Protein AF-A0A7Y2E976-F1 (afdb_monomer_lite)

Structure (mmCIF, N/CA/C/O backbone):
data_AF-A0A7Y2E976-F1
#
_entry.id   AF-A0A7Y2E976-F1
#
loop_
_atom_site.group_PDB
_atom_site.id
_atom_site.type_symbol
_atom_site.label_atom_id
_atom_site.label_alt_id
_atom_site.label_comp_id
_atom_site.label_asym_id
_atom_site.label_entity_id
_atom_site.label_seq_id
_atom_site.pdbx_PDB_ins_code
_atom_site.Cartn_x
_atom_site.Cartn_y
_atom_site.Cartn_z
_atom_site.occupancy
_atom_site.B_iso_or_equiv
_atom_site.auth_seq_id
_atom_site.auth_comp_id
_atom_site.auth_asym_id
_atom_site.auth_atom_id
_atom_site.pdbx_PDB_model_num
ATOM 1 N N . MET A 1 1 ? 8.649 25.632 7.403 1.00 41.38 1 MET A N 1
ATOM 2 C CA . MET A 1 1 ? 8.606 24.378 6.622 1.00 41.38 1 MET A CA 1
ATOM 3 C C . MET A 1 1 ? 7.144 24.118 6.293 1.00 41.38 1 MET A C 1
ATOM 5 O O . MET A 1 1 ? 6.346 24.059 7.217 1.00 41.38 1 MET A O 1
ATOM 9 N N . LYS A 1 2 ? 6.761 24.137 5.011 1.00 51.22 2 LYS A N 1
ATOM 10 C CA . LYS A 1 2 ? 5.361 23.978 4.587 1.00 51.22 2 LYS A CA 1
ATOM 11 C C . LYS A 1 2 ? 5.065 22.481 4.521 1.00 51.22 2 LYS A C 1
ATOM 13 O O . LYS A 1 2 ? 5.788 21.763 3.839 1.00 51.22 2 LYS A O 1
ATOM 18 N N . ILE A 1 3 ? 4.074 22.017 5.272 1.00 59.66 3 ILE A N 1
ATOM 19 C CA . ILE A 1 3 ? 3.648 20.618 5.231 1.00 59.66 3 ILE A CA 1
ATOM 20 C C . ILE A 1 3 ? 2.913 20.407 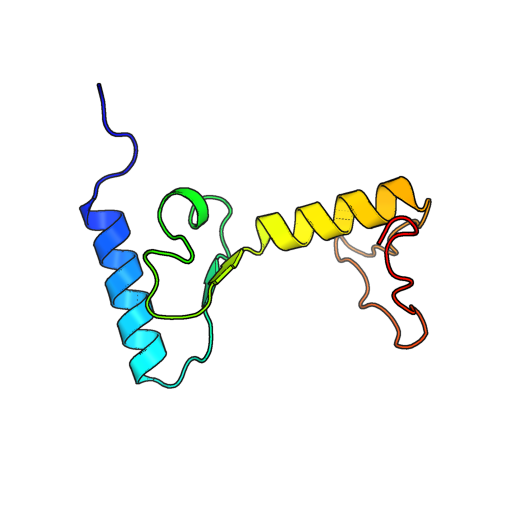3.894 1.00 59.66 3 ILE A C 1
ATOM 22 O O . ILE A 1 3 ? 2.019 21.181 3.565 1.00 59.66 3 ILE A O 1
ATOM 26 N N . ILE A 1 4 ? 3.346 19.425 3.093 1.00 79.25 4 ILE A N 1
ATOM 27 C CA . ILE A 1 4 ? 2.763 19.101 1.772 1.00 79.25 4 ILE A CA 1
ATOM 28 C C . ILE A 1 4 ? 1.540 18.173 1.915 1.00 79.25 4 ILE A C 1
ATOM 30 O O . ILE A 1 4 ? 0.652 18.200 1.068 1.00 79.25 4 ILE A O 1
ATOM 34 N N . PHE A 1 5 ? 1.457 17.408 3.011 1.00 86.69 5 PHE A N 1
ATOM 35 C CA . PHE A 1 5 ? 0.353 16.492 3.310 1.00 86.69 5 PHE A CA 1
ATOM 36 C C . PHE A 1 5 ? -0.370 16.901 4.589 1.00 86.69 5 PHE A C 1
ATOM 38 O O . PHE A 1 5 ? 0.207 16.874 5.674 1.00 86.69 5 PHE A O 1
ATOM 45 N N . GLU A 1 6 ? -1.639 17.270 4.469 1.00 90.69 6 GLU A N 1
ATOM 46 C CA . GLU A 1 6 ? -2.448 17.639 5.625 1.00 90.69 6 GLU A CA 1
ATOM 47 C C . GLU A 1 6 ? -2.689 16.409 6.531 1.00 90.69 6 GLU A C 1
ATOM 49 O O . GLU A 1 6 ? -3.157 15.379 6.033 1.00 90.69 6 GLU A O 1
ATOM 54 N N . PRO A 1 7 ? -2.437 16.481 7.855 1.00 92.38 7 PRO A N 1
ATOM 55 C CA . PRO A 1 7 ? -2.631 15.345 8.765 1.00 92.38 7 PRO A CA 1
ATOM 56 C C . PRO A 1 7 ? -4.062 14.789 8.781 1.00 92.38 7 PRO A C 1
ATOM 58 O O . PRO A 1 7 ? -4.273 13.603 9.044 1.00 92.38 7 PRO A O 1
ATOM 61 N N . SER A 1 8 ? -5.056 15.633 8.488 1.00 94.56 8 SER A N 1
ATOM 62 C CA . SER A 1 8 ? -6.455 15.212 8.383 1.00 94.56 8 SER A CA 1
ATOM 63 C C . SER A 1 8 ? -6.681 14.220 7.237 1.00 94.56 8 SER A C 1
ATOM 65 O O . SER A 1 8 ? -7.488 13.305 7.394 1.00 94.56 8 SER A O 1
ATOM 67 N N . THR A 1 9 ? -5.920 14.320 6.141 1.00 94.88 9 THR A N 1
ATOM 68 C CA . THR A 1 9 ? -5.984 13.372 5.022 1.00 94.88 9 THR A CA 1
ATOM 69 C C . THR A 1 9 ? -5.499 11.993 5.455 1.00 94.88 9 THR A C 1
ATOM 71 O O . THR A 1 9 ? -6.208 11.013 5.248 1.00 94.88 9 THR A O 1
ATOM 74 N N . THR A 1 10 ? -4.344 11.900 6.123 1.00 95.69 10 THR A N 1
ATOM 75 C CA . THR A 1 10 ? -3.847 10.622 6.667 1.00 95.69 10 THR A CA 1
ATOM 76 C C . THR A 1 10 ? -4.865 9.992 7.613 1.00 95.69 10 THR A C 1
ATOM 78 O O . THR A 1 10 ? -5.149 8.801 7.508 1.00 95.69 10 THR A O 1
ATOM 81 N N . LYS A 1 11 ? -5.472 10.797 8.494 1.00 97.00 11 LYS A N 1
ATOM 82 C CA . LYS A 1 11 ? -6.512 10.321 9.413 1.00 97.00 11 LYS A CA 1
ATOM 83 C C . LYS A 1 11 ? -7.739 9.787 8.670 1.00 97.00 11 LYS A C 1
ATOM 85 O O . LYS A 1 11 ? -8.244 8.736 9.041 1.00 97.00 11 LYS A O 1
ATOM 90 N N . MET A 1 12 ? -8.194 10.481 7.626 1.00 97.50 12 MET A N 1
ATOM 91 C CA . MET A 1 12 ? -9.332 10.054 6.807 1.00 97.50 12 MET A CA 1
ATOM 92 C C . MET A 1 12 ? -9.083 8.687 6.157 1.00 97.50 12 MET A C 1
ATOM 94 O O . MET A 1 12 ? -9.953 7.822 6.210 1.00 97.50 12 MET A O 1
ATOM 98 N N . PHE A 1 13 ? -7.891 8.470 5.591 1.00 98.00 13 PHE A N 1
ATOM 99 C CA . PHE A 1 13 ? -7.517 7.162 5.048 1.00 98.00 13 PHE A CA 1
ATOM 100 C C . PHE A 1 13 ? -7.433 6.089 6.142 1.00 98.00 13 PHE A C 1
ATOM 102 O O . PHE A 1 13 ? -7.917 4.985 5.926 1.00 98.00 13 PHE A O 1
ATOM 109 N N . GLY A 1 14 ? -6.890 6.413 7.320 1.00 98.00 14 GLY A N 1
ATOM 110 C CA . GLY A 1 14 ? -6.872 5.500 8.468 1.00 98.00 14 GLY A CA 1
ATOM 111 C C . GLY A 1 14 ? -8.275 5.050 8.886 1.00 98.00 14 GLY A C 1
ATOM 112 O O . GLY A 1 14 ? -8.514 3.855 9.019 1.00 98.00 14 GLY A O 1
ATOM 113 N N . THR A 1 15 ? -9.228 5.983 8.988 1.00 98.44 15 THR A N 1
ATOM 114 C CA . THR A 1 15 ? -10.634 5.658 9.285 1.00 98.44 15 THR A CA 1
ATOM 115 C C .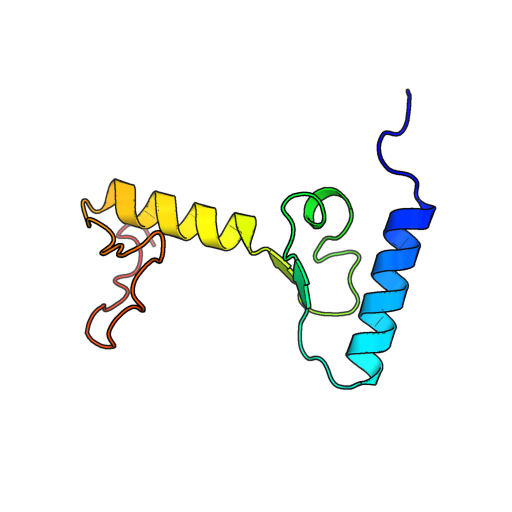 THR A 1 15 ? -11.252 4.760 8.215 1.00 98.44 15 THR A C 1
ATOM 117 O O . THR A 1 15 ? -11.891 3.773 8.555 1.00 98.44 15 THR A O 1
ATOM 120 N N . ALA A 1 16 ? -11.002 5.027 6.931 1.00 98.38 16 ALA A N 1
ATOM 121 C CA . ALA A 1 16 ? -11.496 4.158 5.863 1.00 98.38 16 ALA A CA 1
ATOM 122 C C . ALA A 1 16 ? -10.910 2.732 5.938 1.00 98.38 16 ALA A C 1
ATOM 124 O O . ALA A 1 16 ? -11.601 1.763 5.630 1.00 98.38 16 ALA A O 1
ATOM 125 N N . ILE A 1 17 ? -9.647 2.585 6.352 1.00 98.62 17 ILE A N 1
ATOM 126 C CA . ILE A 1 17 ? -9.011 1.273 6.555 1.00 98.62 17 ILE A CA 1
ATOM 127 C C . ILE A 1 17 ? -9.639 0.544 7.750 1.00 98.62 17 ILE A C 1
ATOM 129 O O . ILE A 1 17 ? -9.903 -0.654 7.650 1.00 98.62 17 ILE A O 1
ATOM 133 N N . ASP A 1 18 ? -9.917 1.249 8.849 1.00 98.69 18 ASP A N 1
ATOM 134 C CA . ASP A 1 18 ? -10.627 0.684 10.003 1.00 98.69 18 ASP A CA 1
ATOM 135 C C . ASP A 1 18 ? -12.034 0.202 9.619 1.00 98.69 18 ASP A C 1
ATOM 137 O O . ASP A 1 18 ? -12.401 -0.927 9.943 1.00 98.69 18 ASP A O 1
ATOM 141 N N . ASP A 1 19 ? -12.777 0.996 8.845 1.00 98.69 19 ASP A N 1
ATOM 142 C CA . ASP A 1 19 ? -14.109 0.623 8.358 1.00 98.69 19 ASP A CA 1
ATOM 143 C C . ASP A 1 19 ? -14.061 -0.629 7.461 1.00 98.69 19 ASP A C 1
ATOM 145 O O . ASP A 1 19 ? -14.968 -1.465 7.497 1.00 98.69 19 ASP A O 1
ATOM 149 N N . LEU A 1 20 ? -13.011 -0.781 6.644 1.00 98.56 20 LEU A N 1
ATOM 150 C CA . LEU A 1 20 ? -12.802 -1.971 5.810 1.00 98.56 20 LEU A CA 1
ATOM 151 C C . LEU A 1 20 ? -12.425 -3.198 6.646 1.00 98.56 20 LEU A C 1
ATOM 153 O O . LEU A 1 20 ? -12.919 -4.295 6.376 1.00 98.56 20 LEU A O 1
ATOM 157 N N . ARG A 1 21 ? -11.584 -3.030 7.673 1.00 98.56 21 ARG A N 1
ATOM 158 C CA . ARG A 1 21 ? -11.256 -4.099 8.629 1.00 98.56 21 ARG A CA 1
ATOM 159 C C . ARG A 1 21 ? -12.515 -4.617 9.305 1.00 98.56 21 ARG A C 1
ATOM 161 O O . ARG A 1 21 ? -12.707 -5.827 9.378 1.00 98.56 21 ARG A O 1
ATOM 168 N N . ASP A 1 22 ? -13.374 -3.716 9.767 1.00 98.62 22 ASP A N 1
ATOM 169 C CA . ASP A 1 22 ? -14.602 -4.077 10.477 1.00 98.62 22 ASP A CA 1
ATOM 170 C C . ASP A 1 22 ? -15.607 -4.803 9.555 1.00 98.62 22 ASP A C 1
ATOM 172 O O . ASP A 1 22 ? -16.445 -5.572 10.023 1.00 98.62 22 ASP A O 1
ATOM 176 N N . GLN A 1 23 ? -15.465 -4.645 8.234 1.00 98.62 23 GLN A N 1
ATOM 177 C CA . GLN A 1 23 ? -16.183 -5.408 7.204 1.00 98.62 23 GLN A CA 1
ATOM 178 C C . GLN A 1 23 ? -15.513 -6.745 6.829 1.00 98.62 23 GLN A C 1
ATOM 180 O O . GLN A 1 23 ? -16.036 -7.475 5.987 1.00 98.62 23 GLN A O 1
ATOM 185 N N . GLY A 1 24 ? -14.381 -7.093 7.447 1.00 98.56 24 GLY A N 1
ATOM 186 C CA . GLY A 1 24 ? -13.674 -8.357 7.235 1.00 98.56 24 GLY A CA 1
ATOM 187 C C . GLY A 1 24 ? -12.547 -8.305 6.203 1.00 98.56 24 GLY A C 1
ATOM 188 O O . GLY A 1 24 ? -12.093 -9.359 5.763 1.00 98.56 24 GLY A O 1
ATOM 189 N N . ALA A 1 25 ? -12.082 -7.118 5.799 1.00 98.56 25 ALA A N 1
ATOM 190 C CA . ALA A 1 25 ? -10.904 -7.018 4.944 1.00 98.56 25 ALA A CA 1
ATOM 191 C C . ALA A 1 25 ? -9.650 -7.522 5.678 1.00 98.56 25 ALA A C 1
ATOM 193 O O . ALA A 1 25 ? -9.367 -7.117 6.802 1.00 98.56 25 ALA A O 1
ATOM 194 N N . GLU A 1 26 ? -8.870 -8.375 5.017 1.00 98.56 26 GLU A N 1
ATOM 195 C CA . GLU A 1 26 ? -7.632 -8.943 5.573 1.00 98.56 26 GLU A CA 1
ATOM 196 C C . GLU A 1 26 ? -6.388 -8.111 5.222 1.00 98.56 26 GLU A C 1
ATOM 198 O O . GLU A 1 26 ? -5.338 -8.246 5.846 1.00 98.56 26 GLU A O 1
ATOM 203 N N . CYS A 1 27 ? -6.491 -7.255 4.203 1.00 98.19 27 CYS A N 1
ATOM 204 C CA . CYS A 1 27 ? -5.450 -6.330 3.767 1.00 98.19 27 CYS A CA 1
ATOM 205 C C . CYS A 1 27 ? -6.057 -5.181 2.950 1.00 98.19 27 CYS A C 1
ATOM 207 O O . CYS A 1 27 ? -7.209 -5.254 2.514 1.00 98.19 27 CYS A O 1
ATOM 209 N N . VAL A 1 28 ? -5.268 -4.135 2.704 1.00 98.19 28 VAL A N 1
ATOM 210 C CA . VAL A 1 28 ? -5.638 -3.018 1.824 1.00 98.19 28 VAL A CA 1
ATOM 211 C C . VAL A 1 28 ? -4.592 -2.809 0.737 1.00 98.19 28 VAL A C 1
ATOM 213 O O . VAL A 1 28 ? -3.389 -2.833 0.991 1.00 98.19 28 VAL A O 1
ATOM 216 N N . ILE A 1 29 ? -5.045 -2.584 -0.495 1.00 98.12 29 ILE A N 1
ATOM 217 C CA . ILE A 1 29 ? -4.165 -2.250 -1.618 1.00 98.12 29 ILE A CA 1
ATOM 218 C C . ILE A 1 29 ? -4.035 -0.730 -1.696 1.00 98.12 29 ILE A C 1
ATOM 220 O O . ILE A 1 29 ? -5.029 -0.022 -1.861 1.00 98.12 29 ILE A O 1
ATOM 224 N N . LEU A 1 30 ? -2.803 -0.220 -1.643 1.00 97.81 30 LEU A N 1
ATOM 225 C CA . LEU A 1 30 ? -2.513 1.184 -1.932 1.00 97.81 30 LEU A CA 1
ATOM 226 C C . LEU A 1 30 ? -2.497 1.339 -3.459 1.00 97.81 30 LEU A C 1
ATOM 228 O O . LEU A 1 30 ? -1.474 1.138 -4.118 1.00 97.81 30 LEU A O 1
ATOM 232 N N . GLY A 1 31 ? -3.686 1.557 -4.023 1.00 96.06 31 GLY A N 1
ATOM 233 C CA . GLY A 1 31 ? -3.946 1.460 -5.465 1.00 96.06 31 GLY A CA 1
ATOM 234 C C . GLY A 1 31 ? -3.565 2.690 -6.292 1.00 96.06 31 GLY A C 1
ATOM 235 O O . GLY A 1 31 ? -3.495 2.591 -7.512 1.00 96.06 31 GLY A O 1
ATOM 236 N N . CYS A 1 32 ? -3.300 3.827 -5.650 1.00 95.25 32 CYS A N 1
ATOM 237 C CA . CYS A 1 32 ? -2.809 5.038 -6.307 1.00 95.25 32 CYS A CA 1
ATOM 238 C C . CYS A 1 32 ? -1.363 5.303 -5.889 1.00 95.25 32 CYS A C 1
ATOM 240 O O . CYS A 1 32 ? -0.980 5.004 -4.757 1.00 95.25 32 CYS A O 1
ATOM 242 N N . THR A 1 33 ? -0.578 5.906 -6.777 1.00 95.25 33 THR A N 1
ATOM 243 C CA . THR A 1 33 ? 0.850 6.196 -6.571 1.00 95.25 33 THR A CA 1
ATOM 244 C C . THR A 1 33 ? 1.127 7.134 -5.393 1.00 95.25 33 THR A C 1
ATOM 246 O O . THR A 1 33 ? 2.215 7.106 -4.826 1.00 95.25 33 THR A O 1
ATOM 249 N N . GLU A 1 34 ? 0.150 7.945 -4.994 1.00 94.94 34 GLU A N 1
ATOM 250 C CA . GLU A 1 34 ? 0.267 8.965 -3.949 1.00 94.94 34 GLU A CA 1
ATOM 251 C C . GLU A 1 34 ? -0.074 8.434 -2.555 1.00 94.94 34 GLU A C 1
ATOM 253 O O . GLU A 1 34 ? 0.412 8.966 -1.560 1.00 94.94 34 GLU A O 1
ATOM 258 N N . ILE A 1 35 ? -0.903 7.392 -2.459 1.00 96.00 35 ILE A N 1
ATOM 259 C CA . ILE A 1 35 ? -1.371 6.868 -1.167 1.00 96.00 35 ILE A CA 1
ATOM 260 C C . ILE A 1 35 ? -0.203 6.360 -0.297 1.00 96.00 35 ILE A C 1
ATOM 262 O O . ILE A 1 35 ? -0.188 6.697 0.892 1.00 96.00 35 ILE A O 1
ATOM 266 N N . PRO A 1 36 ? 0.814 5.649 -0.837 1.00 95.44 36 PRO A N 1
ATOM 267 C CA . PRO A 1 36 ? 1.994 5.249 -0.065 1.00 95.44 36 PRO A CA 1
ATOM 268 C C . PRO A 1 36 ? 2.791 6.408 0.558 1.00 95.44 36 PRO A C 1
ATOM 270 O O . PRO A 1 36 ? 3.638 6.173 1.414 1.00 95.44 36 PRO A O 1
ATOM 273 N N . LEU A 1 37 ? 2.549 7.662 0.150 1.00 94.62 37 LEU A N 1
ATOM 274 C CA . LEU A 1 37 ? 3.206 8.836 0.739 1.00 94.62 37 LEU A CA 1
ATOM 275 C C . LEU A 1 37 ? 2.624 9.220 2.108 1.00 94.62 37 LEU A C 1
ATOM 277 O O . LEU A 1 37 ? 3.279 9.939 2.861 1.00 94.62 37 LEU A O 1
ATOM 281 N N . ILE A 1 38 ? 1.404 8.770 2.424 1.00 95.81 38 ILE A N 1
ATOM 282 C CA . ILE A 1 38 ? 0.692 9.114 3.664 1.00 95.81 38 ILE A CA 1
ATOM 283 C C . ILE A 1 38 ? 0.228 7.895 4.470 1.00 95.81 38 ILE A C 1
ATOM 285 O O . ILE A 1 38 ? 0.018 8.026 5.676 1.00 95.81 38 ILE A O 1
ATOM 289 N N . ILE A 1 39 ? 0.094 6.725 3.839 1.00 97.44 39 ILE A N 1
ATOM 290 C CA . ILE A 1 39 ? -0.243 5.455 4.489 1.00 97.44 39 ILE A CA 1
ATOM 291 C C . ILE A 1 39 ? 0.930 4.489 4.356 1.00 97.44 39 ILE A C 1
ATOM 293 O O . ILE A 1 39 ? 1.440 4.253 3.263 1.00 97.44 39 ILE A O 1
ATOM 297 N N . THR A 1 40 ? 1.332 3.916 5.482 1.00 96.06 40 THR A N 1
ATOM 298 C CA . THR A 1 40 ? 2.438 2.971 5.608 1.00 96.06 40 THR A CA 1
ATOM 299 C C . THR A 1 40 ? 2.003 1.754 6.417 1.00 96.06 40 THR A C 1
ATOM 301 O O . THR A 1 40 ? 0.903 1.703 6.970 1.00 96.06 40 THR A O 1
ATOM 304 N N . GLN A 1 41 ? 2.874 0.749 6.504 1.00 96.81 41 GLN A N 1
ATOM 305 C CA . GLN A 1 41 ? 2.584 -0.439 7.303 1.00 96.81 41 GLN A CA 1
ATOM 306 C C . GLN A 1 41 ? 2.489 -0.115 8.804 1.00 96.81 41 GLN A C 1
ATOM 308 O O . GLN A 1 41 ? 1.774 -0.795 9.533 1.00 96.81 41 GLN A O 1
ATOM 313 N N . GLU A 1 42 ? 3.190 0.923 9.262 1.00 97.12 42 GLU A N 1
ATOM 314 C CA . GLU A 1 42 ? 3.250 1.348 10.662 1.00 97.12 42 GLU A CA 1
ATOM 315 C C . GLU A 1 42 ? 2.008 2.127 11.112 1.00 97.12 42 GLU A C 1
ATOM 317 O O . GLU A 1 42 ? 1.724 2.167 12.307 1.00 97.12 42 GLU A O 1
ATOM 322 N N . ASN A 1 43 ? 1.285 2.767 10.185 1.00 96.38 43 ASN A N 1
ATOM 323 C CA . ASN A 1 43 ? 0.130 3.614 10.502 1.00 96.38 43 ASN A CA 1
ATOM 324 C C . ASN A 1 43 ? -1.215 3.067 9.989 1.00 96.38 43 ASN A C 1
ATOM 326 O O . ASN A 1 43 ? -2.234 3.745 10.107 1.00 96.38 43 ASN A O 1
ATOM 330 N N . SER A 1 44 ? -1.215 1.847 9.452 1.00 97.94 44 SER A N 1
ATOM 331 C CA . SER A 1 44 ? -2.400 1.130 8.991 1.00 97.94 44 SER A CA 1
ATOM 332 C C . SER A 1 44 ? -2.789 0.035 9.982 1.00 97.94 44 SER A C 1
ATOM 334 O O . SER A 1 44 ? -1.938 -0.705 10.473 1.00 97.94 44 SER A O 1
ATOM 336 N N . SER A 1 45 ? -4.088 -0.109 10.246 1.00 98.25 45 SER A N 1
ATOM 337 C CA . SER A 1 45 ? -4.624 -1.193 11.079 1.00 98.25 45 SER A CA 1
ATOM 338 C C . SER A 1 45 ? -4.738 -2.535 10.343 1.00 98.25 45 SER A C 1
ATOM 340 O O . SER A 1 45 ? -4.973 -3.562 10.978 1.00 98.25 45 SER A O 1
ATOM 342 N N . LEU A 1 46 ? -4.524 -2.538 9.022 1.00 98.62 46 LEU A N 1
ATOM 343 C CA . LEU A 1 46 ? -4.448 -3.725 8.170 1.00 98.62 46 LEU A CA 1
ATOM 344 C C . LEU A 1 46 ? -3.091 -3.822 7.455 1.00 98.62 46 LEU A C 1
ATOM 346 O O . LEU A 1 46 ? -2.462 -2.795 7.180 1.00 98.62 46 LEU A O 1
ATOM 350 N N . PRO A 1 47 ? -2.641 -5.034 7.079 1.00 98.44 47 PRO A N 1
ATOM 351 C CA . PRO A 1 47 ? -1.549 -5.216 6.125 1.00 98.44 47 PRO A CA 1
ATOM 352 C C . PRO A 1 47 ? -1.762 -4.391 4.850 1.00 98.44 47 PRO A C 1
ATOM 354 O O . PRO A 1 47 ? -2.832 -4.461 4.239 1.00 98.44 47 PRO A O 1
ATOM 357 N N . VAL A 1 48 ? -0.750 -3.626 4.434 1.00 98.12 48 VAL A N 1
ATOM 358 C CA . VAL A 1 48 ? -0.808 -2.796 3.225 1.00 98.12 48 VAL A CA 1
ATOM 359 C C . VAL A 1 48 ? -0.038 -3.444 2.079 1.00 98.12 48 VAL A C 1
ATOM 361 O O . VAL A 1 48 ? 1.095 -3.906 2.227 1.00 98.12 48 VAL A O 1
ATOM 364 N N . LEU A 1 49 ? -0.649 -3.448 0.899 1.00 98.12 49 LEU A N 1
ATOM 365 C CA . LEU A 1 49 ? -0.040 -3.880 -0.351 1.00 98.12 49 LEU A CA 1
ATOM 366 C C . LEU A 1 49 ? 0.191 -2.654 -1.235 1.00 98.12 49 LEU A C 1
ATOM 368 O O . LEU A 1 49 ? -0.725 -2.161 -1.891 1.00 98.12 49 LEU A O 1
ATOM 372 N N . ASP A 1 50 ? 1.426 -2.155 -1.261 1.00 97.38 50 ASP A N 1
ATOM 373 C CA . ASP A 1 50 ? 1.822 -1.067 -2.158 1.00 97.38 50 ASP A CA 1
ATOM 374 C C . ASP A 1 50 ? 1.955 -1.590 -3.596 1.00 97.38 50 ASP A C 1
ATOM 376 O O . ASP A 1 50 ? 2.951 -2.223 -3.971 1.00 97.38 50 ASP A O 1
ATOM 380 N N . SER A 1 51 ? 0.931 -1.313 -4.407 1.00 95.44 51 SER A N 1
ATOM 381 C CA . SER A 1 51 ? 0.862 -1.729 -5.810 1.00 95.44 51 SER A CA 1
ATOM 382 C C . SER A 1 51 ? 2.026 -1.183 -6.642 1.00 95.44 51 SER A C 1
ATOM 384 O O . SER A 1 51 ? 2.572 -1.896 -7.486 1.00 95.44 51 SER A O 1
ATOM 386 N N . THR A 1 52 ? 2.476 0.040 -6.351 1.00 94.38 52 THR A N 1
ATOM 387 C CA . THR A 1 52 ? 3.570 0.705 -7.064 1.00 94.38 52 THR A CA 1
ATOM 388 C C . THR A 1 52 ? 4.895 0.031 -6.738 1.00 94.38 52 THR A C 1
ATOM 390 O O . THR A 1 52 ? 5.675 -0.292 -7.637 1.00 94.38 52 THR A O 1
ATOM 393 N N . ARG A 1 53 ? 5.147 -0.263 -5.457 1.00 95.75 53 ARG A N 1
ATOM 394 C CA . ARG A 1 53 ? 6.357 -0.976 -5.028 1.00 95.75 53 ARG A CA 1
ATOM 395 C C . ARG A 1 53 ? 6.395 -2.401 -5.568 1.00 95.75 53 ARG A C 1
ATOM 397 O O . ARG A 1 53 ? 7.467 -2.863 -5.966 1.00 95.75 53 ARG A O 1
ATOM 404 N N . LEU A 1 54 ? 5.258 -3.097 -5.585 1.00 93.94 54 LEU A N 1
ATOM 405 C CA . LEU A 1 54 ? 5.142 -4.439 -6.159 1.00 93.94 54 LEU A CA 1
ATOM 406 C C . LEU A 1 54 ? 5.410 -4.422 -7.669 1.00 93.94 54 LEU A C 1
ATOM 408 O O . LEU A 1 54 ? 6.228 -5.214 -8.145 1.00 93.94 54 LEU A O 1
ATOM 412 N N . LEU A 1 55 ? 4.807 -3.479 -8.399 1.00 91.38 55 LEU A N 1
ATOM 413 C CA . LEU A 1 55 ? 5.040 -3.294 -9.831 1.00 91.38 55 LEU A CA 1
ATOM 414 C C . LEU A 1 55 ? 6.511 -2.978 -10.127 1.00 91.38 55 LEU A C 1
ATOM 416 O O . LEU A 1 55 ? 7.107 -3.604 -11.000 1.00 91.38 55 LEU A O 1
ATOM 420 N N . ALA A 1 56 ? 7.130 -2.071 -9.368 1.00 93.88 56 ALA A N 1
ATOM 421 C CA . ALA A 1 56 ? 8.537 -1.718 -9.540 1.00 93.88 56 ALA A CA 1
ATOM 422 C C . ALA A 1 56 ? 9.468 -2.919 -9.301 1.00 93.88 56 ALA A C 1
ATOM 424 O O . ALA A 1 56 ? 10.370 -3.171 -10.100 1.00 93.88 56 ALA A O 1
ATOM 425 N N . LYS A 1 57 ? 9.228 -3.705 -8.239 1.00 93.00 57 LYS A N 1
ATOM 426 C CA . LYS A 1 57 ? 9.980 -4.945 -7.974 1.00 93.00 57 LYS A CA 1
ATOM 427 C C . LYS A 1 57 ? 9.852 -5.937 -9.129 1.00 93.00 57 LYS A C 1
ATOM 429 O O . LYS A 1 57 ? 10.849 -6.538 -9.525 1.00 93.00 57 LYS A O 1
ATOM 434 N N . TYR A 1 58 ? 8.643 -6.099 -9.668 1.00 88.69 58 TYR A N 1
ATOM 435 C CA . TYR A 1 58 ? 8.402 -6.960 -10.822 1.00 88.69 58 TYR A CA 1
ATOM 436 C C . TYR A 1 58 ? 9.173 -6.466 -12.051 1.00 88.69 58 TYR A C 1
ATOM 438 O O . TYR A 1 58 ? 9.941 -7.229 -12.629 1.00 88.69 58 TYR A O 1
ATOM 446 N N . ALA A 1 59 ? 9.034 -5.187 -12.400 1.00 88.56 59 ALA A N 1
ATOM 447 C CA . ALA A 1 59 ? 9.676 -4.590 -13.568 1.00 88.56 59 ALA A CA 1
ATOM 448 C C . ALA A 1 59 ? 11.207 -4.711 -13.519 1.00 88.56 59 ALA A C 1
ATOM 450 O O . ALA A 1 59 ? 11.820 -5.141 -14.495 1.00 88.56 59 ALA A O 1
ATOM 451 N N . VAL A 1 60 ? 11.823 -4.412 -12.368 1.00 92.19 60 VAL A N 1
ATOM 452 C CA . VAL A 1 60 ? 13.274 -4.579 -12.171 1.00 92.19 60 VAL A CA 1
ATOM 453 C C . VAL A 1 60 ? 13.676 -6.039 -12.355 1.00 92.19 60 VAL A C 1
ATOM 455 O O . VAL A 1 60 ? 14.642 -6.320 -13.059 1.00 92.19 60 VAL A O 1
ATOM 458 N N . ARG A 1 61 ? 12.924 -6.980 -11.770 1.00 88.00 61 ARG A N 1
ATOM 459 C CA . ARG A 1 61 ? 13.210 -8.412 -11.902 1.00 88.00 61 ARG A CA 1
ATOM 460 C C . ARG A 1 61 ? 13.161 -8.875 -13.358 1.00 88.00 61 ARG A C 1
ATOM 462 O O . ARG A 1 61 ? 14.035 -9.635 -13.757 1.00 88.00 61 ARG A O 1
ATOM 469 N N . GLU A 1 62 ? 12.167 -8.467 -14.139 1.00 85.62 62 GLU A N 1
ATOM 470 C CA . GLU A 1 62 ? 12.083 -8.865 -15.552 1.00 85.62 62 GLU A CA 1
ATOM 471 C C . GLU A 1 62 ? 13.235 -8.268 -16.371 1.00 85.62 62 GLU A C 1
ATOM 473 O O . GLU A 1 62 ? 13.883 -8.987 -17.136 1.00 85.62 62 GLU A O 1
ATOM 478 N N . ALA A 1 63 ? 13.552 -6.988 -16.138 1.00 88.00 63 ALA A N 1
ATOM 479 C CA . ALA A 1 63 ? 14.614 -6.278 -16.844 1.00 88.00 63 ALA A CA 1
ATOM 480 C C . ALA A 1 63 ? 15.995 -6.926 -16.646 1.00 88.00 63 ALA A C 1
ATOM 482 O O . ALA A 1 63 ? 16.738 -7.085 -17.613 1.00 88.00 63 ALA A O 1
ATOM 483 N N . ILE A 1 64 ? 16.333 -7.347 -15.421 1.00 92.56 64 ILE A N 1
ATOM 484 C CA . ILE A 1 64 ? 17.650 -7.945 -15.131 1.00 92.56 64 ILE A CA 1
ATOM 485 C C . ILE A 1 64 ? 17.780 -9.405 -15.590 1.00 92.56 64 ILE A C 1
ATOM 487 O O . ILE A 1 64 ? 18.897 -9.879 -15.769 1.00 92.56 64 ILE A O 1
ATOM 491 N N . HIS A 1 65 ? 16.669 -10.122 -15.792 1.00 86.25 65 HIS A N 1
ATOM 492 C CA . HIS A 1 65 ? 16.682 -11.520 -16.251 1.00 86.25 65 HIS A CA 1
ATOM 493 C C . HIS A 1 65 ? 16.449 -11.665 -17.764 1.00 86.25 65 HIS A C 1
ATOM 495 O O . HIS A 1 65 ? 16.309 -12.787 -18.249 1.00 86.25 65 HIS A O 1
ATOM 501 N N . GLY A 1 66 ? 16.378 -10.557 -18.515 1.00 76.44 66 GLY A N 1
ATOM 502 C CA . GLY A 1 66 ? 16.205 -10.576 -19.972 1.00 76.44 66 GLY A CA 1
ATOM 503 C C . GLY A 1 66 ? 14.880 -11.187 -20.440 1.00 76.44 66 GLY A C 1
ATOM 504 O O . GLY A 1 66 ? 14.772 -11.620 -21.586 1.00 76.44 66 GLY A O 1
ATOM 505 N N . LYS A 1 67 ? 13.869 -11.250 -19.565 1.00 72.62 67 LYS A N 1
ATOM 506 C CA . LYS A 1 67 ? 12.541 -11.765 -19.907 1.00 72.62 67 LYS A CA 1
ATOM 507 C C . LYS A 1 67 ? 11.697 -10.620 -20.453 1.00 72.62 67 LYS A C 1
ATOM 509 O O . LYS A 1 67 ? 11.342 -9.696 -19.725 1.00 72.62 67 LYS A O 1
ATOM 514 N N . ALA A 1 68 ? 11.365 -10.673 -21.742 1.00 70.50 68 ALA A N 1
ATOM 515 C CA . ALA A 1 68 ? 10.349 -9.787 -22.292 1.00 70.50 68 ALA A CA 1
ATOM 516 C C . ALA A 1 68 ? 9.014 -10.135 -21.627 1.00 70.50 68 ALA A C 1
ATOM 518 O O . ALA A 1 68 ? 8.536 -11.261 -21.751 1.00 70.50 68 ALA A O 1
ATOM 519 N N . THR A 1 69 ? 8.428 -9.188 -20.895 1.00 71.88 69 THR A N 1
ATOM 520 C CA . THR A 1 69 ? 7.097 -9.386 -20.325 1.00 71.88 69 THR A CA 1
ATOM 521 C C . THR A 1 69 ? 6.092 -9.417 -21.477 1.00 71.88 69 THR A C 1
ATOM 523 O O . THR A 1 69 ? 5.974 -8.407 -22.175 1.00 71.88 69 THR A O 1
ATOM 526 N N . PRO A 1 70 ? 5.386 -10.538 -21.719 1.00 73.81 70 PRO A N 1
ATOM 527 C CA . PRO A 1 70 ? 4.384 -10.590 -22.771 1.00 73.81 70 PRO A CA 1
ATOM 528 C C . PRO A 1 70 ? 3.267 -9.615 -22.410 1.00 73.81 70 PRO A C 1
ATOM 530 O O . PRO A 1 70 ? 2.517 -9.826 -21.456 1.00 73.81 70 PRO A O 1
ATOM 533 N N . ALA A 1 71 ? 3.203 -8.514 -23.150 1.00 78.00 71 ALA A N 1
ATOM 534 C CA . ALA A 1 71 ? 2.186 -7.495 -22.996 1.00 78.00 71 ALA A CA 1
ATOM 535 C C . ALA A 1 71 ? 1.355 -7.410 -24.278 1.00 78.00 71 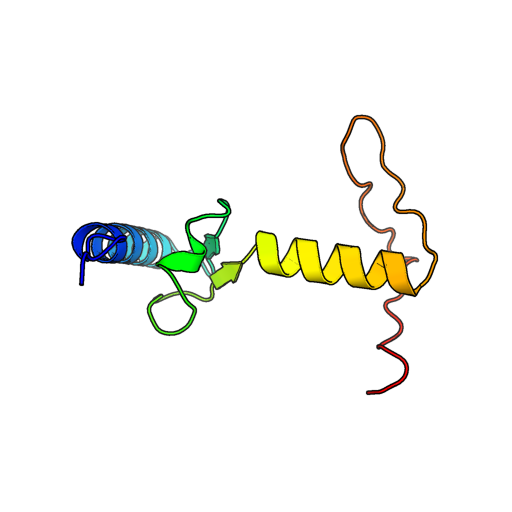ALA A C 1
ATOM 537 O O . ALA A 1 71 ? 1.899 -7.362 -25.381 1.00 78.00 71 ALA A O 1
ATOM 538 N N . SER A 1 72 ? 0.034 -7.379 -24.131 1.00 81.81 72 SER A N 1
ATOM 539 C CA . SER A 1 72 ? -0.916 -7.212 -25.232 1.00 81.81 72 SER A CA 1
ATOM 540 C C . SER A 1 72 ? -1.932 -6.142 -24.861 1.00 81.81 72 SER A C 1
ATOM 542 O O . SER A 1 72 ? -2.476 -6.174 -23.759 1.00 81.81 72 SER A O 1
ATOM 544 N N . ASN A 1 73 ? -2.197 -5.194 -25.764 1.00 81.75 73 ASN A N 1
ATOM 545 C CA . ASN A 1 73 ? -3.138 -4.087 -25.539 1.00 81.75 73 ASN A CA 1
ATOM 546 C C . ASN A 1 73 ? -2.874 -3.296 -24.239 1.00 81.75 73 ASN A C 1
ATOM 548 O O . ASN A 1 73 ? -3.811 -2.875 -23.569 1.00 81.75 73 ASN A O 1
ATOM 552 N N . GLY A 1 74 ? -1.601 -3.124 -23.862 1.00 77.44 74 GLY A N 1
ATOM 553 C CA . GLY A 1 74 ? -1.203 -2.416 -22.638 1.00 77.44 74 GLY A CA 1
ATOM 554 C C . GLY A 1 74 ? -1.310 -3.236 -21.346 1.00 77.44 74 GLY A C 1
ATOM 555 O O . GLY A 1 74 ? -0.938 -2.738 -20.288 1.00 77.44 74 GLY A O 1
ATOM 556 N N . TRP A 1 75 ? -1.753 -4.492 -21.421 1.00 79.81 75 TRP A N 1
ATOM 557 C CA . TRP A 1 75 ? -1.870 -5.391 -20.274 1.00 79.81 75 TRP A CA 1
ATOM 558 C C . TRP A 1 75 ? -0.744 -6.415 -20.256 1.00 79.81 75 TRP A C 1
ATOM 560 O O . TRP A 1 75 ? -0.442 -7.027 -21.279 1.00 79.81 75 TRP A O 1
ATOM 570 N N . ILE A 1 76 ? -0.155 -6.627 -19.079 1.00 77.88 76 ILE A N 1
ATOM 571 C CA . ILE A 1 76 ? 0.797 -7.712 -18.828 1.00 77.88 76 ILE A CA 1
ATOM 572 C C . ILE A 1 76 ? 0.011 -9.022 -18.723 1.00 77.88 76 ILE A C 1
ATOM 574 O O . ILE A 1 76 ? -0.928 -9.112 -17.930 1.00 77.88 76 ILE A O 1
ATOM 578 N N . ALA A 1 77 ? 0.380 -10.034 -19.511 1.00 74.38 77 ALA A N 1
ATOM 579 C CA . ALA A 1 77 ? -0.261 -11.340 -19.432 1.00 74.38 77 ALA A CA 1
ATOM 580 C C . ALA A 1 77 ? -0.011 -11.987 -18.051 1.00 74.38 77 ALA A C 1
ATOM 582 O O . ALA A 1 77 ? 1.092 -11.857 -17.507 1.00 74.38 77 ALA A O 1
ATOM 583 N N . PRO A 1 78 ? -1.002 -12.697 -17.475 1.00 69.06 78 PRO A N 1
ATOM 584 C CA . PRO A 1 78 ? -0.810 -13.432 -16.231 1.00 69.06 78 PRO A CA 1
ATOM 585 C C . PRO A 1 78 ? 0.337 -14.433 -16.373 1.00 69.06 78 PRO A C 1
ATOM 587 O O . PRO A 1 78 ? 0.440 -15.120 -17.390 1.00 69.06 78 PRO A O 1
ATOM 590 N N . ARG A 1 79 ? 1.179 -14.547 -15.340 1.00 68.06 79 ARG A N 1
ATOM 591 C CA . ARG A 1 79 ? 2.188 -15.610 -15.295 1.00 68.06 79 ARG A CA 1
ATOM 592 C C . ARG A 1 79 ? 1.504 -16.972 -15.343 1.00 68.06 79 ARG A C 1
ATOM 594 O O . ARG A 1 79 ? 0.539 -17.221 -14.621 1.00 68.06 79 ARG A O 1
ATOM 601 N N . SER A 1 80 ? 2.032 -17.846 -16.184 1.00 67.19 80 SER A N 1
ATOM 602 C CA . SER A 1 80 ? 1.652 -19.252 -16.227 1.00 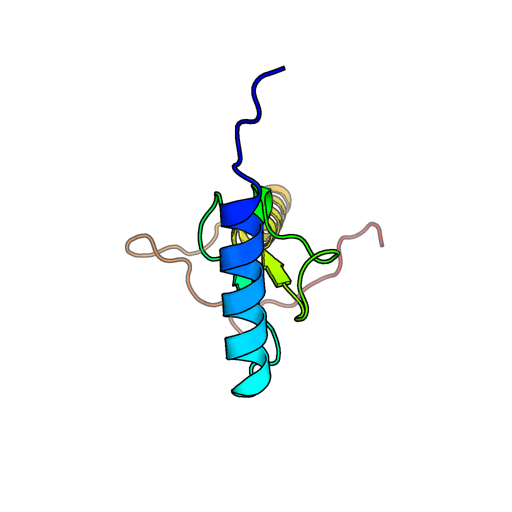67.19 80 SER A CA 1
ATOM 603 C C . SER A 1 80 ? 2.237 -19.981 -15.015 1.00 67.19 80 SER A C 1
ATOM 605 O O . SER A 1 80 ? 3.273 -19.588 -14.479 1.00 67.19 80 SER A O 1
ATOM 607 N N . SER A 1 81 ? 1.617 -21.077 -14.579 1.00 59.62 81 SER A N 1
ATOM 608 C CA . SER A 1 81 ? 2.150 -21.918 -13.494 1.00 59.62 81 SER A CA 1
ATOM 609 C C . SER A 1 81 ? 3.532 -22.522 -13.805 1.00 59.62 81 SER A C 1
ATOM 611 O O . SER A 1 81 ? 4.237 -22.929 -12.886 1.00 59.62 81 SER A O 1
ATOM 613 N N . SER A 1 82 ? 3.949 -22.539 -15.077 1.00 62.59 82 SER A N 1
ATOM 614 C CA . SER A 1 82 ? 5.298 -22.913 -15.524 1.00 62.59 82 SER A CA 1
ATOM 615 C C . SER A 1 82 ? 6.360 -21.824 -15.328 1.00 62.59 82 SER A C 1
ATOM 617 O O . SER A 1 82 ? 7.550 -22.111 -15.457 1.00 62.59 82 SER A O 1
ATOM 619 N N . ASP A 1 83 ? 5.976 -20.591 -14.984 1.00 65.12 83 ASP A N 1
ATOM 620 C CA . ASP A 1 83 ? 6.904 -19.494 -14.695 1.00 65.12 83 ASP A CA 1
ATOM 621 C C . ASP A 1 83 ? 7.470 -19.620 -13.272 1.00 65.12 83 ASP A C 1
ATOM 623 O O . ASP A 1 83 ? 7.214 -18.779 -12.404 1.00 65.12 83 ASP A O 1
ATOM 627 N N . THR A 1 84 ? 8.244 -20.681 -13.016 1.00 54.53 84 THR A N 1
ATOM 628 C CA . THR A 1 84 ? 8.877 -20.928 -11.714 1.00 54.53 84 THR A CA 1
ATOM 629 C C . THR A 1 84 ? 9.667 -19.702 -11.262 1.00 54.53 84 THR A C 1
ATOM 631 O O . THR A 1 84 ? 10.551 -19.206 -11.971 1.00 54.53 84 THR A O 1
ATOM 634 N N . LEU A 1 85 ? 9.349 -19.203 -10.064 1.00 55.75 85 LEU A N 1
ATOM 635 C CA . LEU A 1 85 ? 10.210 -18.270 -9.352 1.00 55.75 85 LEU A CA 1
ATOM 636 C C . LEU A 1 85 ? 11.473 -19.025 -8.935 1.00 55.75 85 LEU A C 1
ATOM 638 O O . LEU A 1 85 ? 11.492 -19.669 -7.891 1.00 55.75 85 LEU A O 1
ATOM 642 N N . SER A 1 86 ? 12.537 -18.929 -9.725 1.00 49.47 86 SER A N 1
ATOM 643 C CA . SER A 1 86 ? 13.864 -19.124 -9.151 1.00 49.47 86 SER A CA 1
ATOM 644 C C . SER A 1 86 ? 14.101 -17.965 -8.175 1.00 49.47 86 SER A C 1
ATOM 646 O O . SER A 1 86 ? 13.894 -16.808 -8.567 1.00 49.4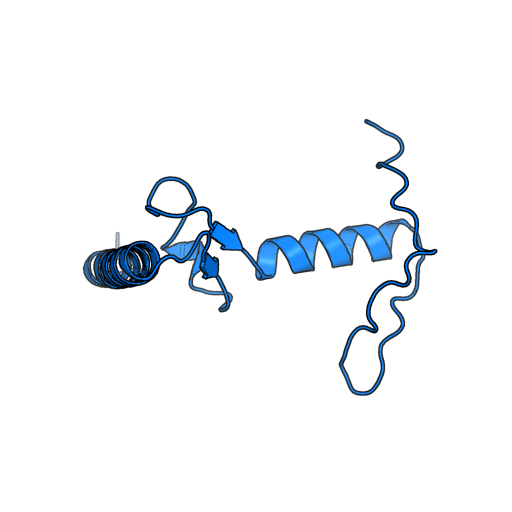7 86 SER A O 1
ATOM 648 N N . PRO A 1 87 ? 14.474 -18.229 -6.910 1.00 45.81 87 PRO A N 1
ATOM 649 C CA . PRO A 1 87 ? 14.924 -17.168 -6.022 1.00 45.81 87 PRO A CA 1
ATOM 650 C C . PRO A 1 87 ? 16.112 -16.435 -6.669 1.00 45.81 87 PRO A C 1
ATOM 652 O O . PRO A 1 87 ? 16.828 -17.029 -7.484 1.00 45.81 87 PRO A O 1
ATOM 655 N N . PRO A 1 88 ? 16.307 -15.140 -6.366 1.00 48.47 88 PRO A N 1
ATOM 656 C CA . PRO A 1 88 ? 17.474 -14.415 -6.853 1.00 48.47 88 PRO A CA 1
ATOM 657 C C . PRO A 1 88 ? 18.739 -15.190 -6.449 1.00 48.47 88 PRO A C 1
ATOM 659 O O . PRO A 1 88 ? 18.819 -15.694 -5.331 1.00 48.47 88 PRO A O 1
ATOM 662 N N . SER A 1 89 ? 19.703 -15.330 -7.365 1.00 52.00 89 SER A N 1
ATOM 663 C CA . SER A 1 89 ? 20.893 -16.197 -7.240 1.00 52.00 89 SER A CA 1
ATOM 664 C C . SER A 1 89 ? 21.905 -15.757 -6.166 1.00 52.00 89 SER A C 1
ATOM 666 O O . SER A 1 89 ? 23.070 -16.141 -6.205 1.00 52.00 89 SER A O 1
ATOM 668 N N . ASN A 1 90 ? 21.477 -14.894 -5.254 1.00 49.66 90 ASN A N 1
ATOM 669 C CA . ASN A 1 90 ? 22.236 -14.265 -4.187 1.00 49.66 90 ASN A CA 1
ATOM 670 C C . ASN A 1 90 ? 21.431 -14.193 -2.873 1.00 49.66 90 ASN A C 1
ATOM 672 O O . ASN A 1 90 ? 21.680 -13.302 -2.062 1.00 49.66 90 ASN A O 1
ATOM 676 N N . ALA A 1 91 ? 20.464 -15.099 -2.690 1.00 40.31 91 ALA A N 1
ATOM 677 C CA . ALA A 1 91 ? 19.895 -15.428 -1.382 1.00 40.31 91 ALA A CA 1
ATOM 678 C C . ALA A 1 91 ? 20.761 -16.468 -0.658 1.00 40.31 91 ALA A C 1
ATOM 680 O O . AL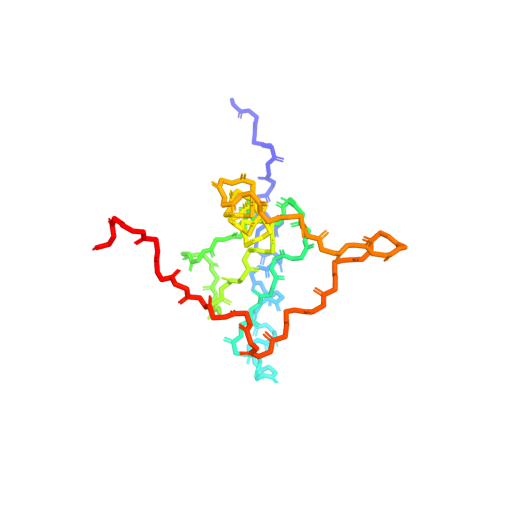A A 1 91 ? 21.260 -17.388 -1.347 1.00 40.31 91 ALA A O 1
#

Organism: Eiseniibacteriota bacterium (NCBI:txid2212470)

pLDDT: mean 85.25, std 16.52, range [40.31, 98.69]

Radius of gyration: 17.32 Å; chains: 1; bounding box: 38×47×37 Å

Foldseek 3Di:
DDDPDDVVVLVVVQVVLVVVVVVPDQEEEPPDPCSCVRDDCVSHPHHYHDPVVVVVVVVVVCVVVVHDQDDDPNDGDDDDPVPDDDDDPPD

InterPro domains:
  IPR001920 Asp/Glu racemase [G3DSA:3.40.50.1860] (8-51)
  IPR001920 Asp/Glu racemase [SSF53681] (7-63)
  IPR015942 Asp/Glu/hydantoin racemase [PF01177] (7-59)
  IPR033134 Asp/Glu racemase, active site 2 [PS00924] (28-38)

Sequence (91 aa):
MKIIFEPSTTKMFGTAIDDLRDQGAECVILGCTEIPLIITQENSSLPVLDSTRLLAKYAVREAIHGKATPASNGWIAPRSSSDTLSPPSNA

Secondary structure (DSSP, 8-state):
---SS-HHHHHHHHHHHHHHHHTT-S-EEE-STTGGGT--TTT-SS-EEEHHHHHHHHHHHHHHTT----EETTEEPPPPTT---PPPTT-